Protein AF-A0A920P9Q7-F1 (afdb_monomer)

Mean predicted aligned error: 8.08 Å

Foldseek 3Di:
DDLCVLLQVVCVLQVSDDCVPPDQQAQDDDPDCGNVPPNVVVVVVLVVVSVVVVDGNSRSSVCVVDPQDCQDDFLVSNLVSVVCCCVVVVDPDDDDDAPDPPVSVVCCVVGNVVVCVVVVNDDPDQPDPDPCVSVVHDDDDDPPDDPDD

pLDDT: mean 89.52, std 8.41, range [49.84, 97.88]

Sequence (149 aa):
MDIEDAVNYLGRYFNDMDFSSYNLDEPFPELGDFARNGWESATDRLKKLAMEENLTLRELALKTTTPKPAF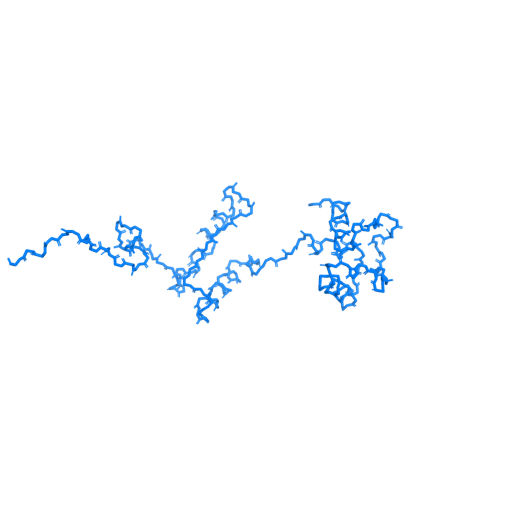FGTPTQVADTMQEWFQTGACDGYMLNAAVLPDGFNDFVNLVLPELKERGLFREAYQANTLRGNLGLPIPSNRYSKELE

Radius of gyration: 23.82 Å; Cα contacts (8 Å, |Δi|>4): 120; chains: 1; bounding box: 52×34×74 Å

Solvent-accessible surface area (backbone atoms only — not comparable to full-atom values): 9168 Å² total; per-residue (Å²): 133,57,69,68,59,23,41,53,56,49,12,54,47,46,71,63,40,82,59,84,88,52,65,46,87,37,65,51,77,90,62,80,78,66,36,61,82,88,29,43,76,59,41,53,51,50,53,49,52,29,62,77,68,66,26,25,40,49,54,47,16,48,48,70,70,55,68,80,57,93,77,63,74,54,46,66,56,35,40,49,52,54,46,49,38,41,76,72,65,74,40,96,74,84,87,88,79,58,95,45,82,68,57,46,53,51,49,40,59,72,51,28,46,57,54,30,38,77,71,67,74,41,80,94,67,86,88,45,99,41,74,45,52,64,68,77,41,80,82,80,76,62,94,80,64,73,80,83,126

Nearest PDB structures (foldseek):
  6ask-assembly1_A  TM=8.591E-01  e=6.620E-10  Bacillus subtilis subsp. subtilis str. 168
  3sdo-assembly1_A  TM=8.758E-01  e=1.147E-08  Burkholderia pseudomallei 1710b
  3sdo-assembly1_B  TM=7.908E-01  e=6.252E-04  Burkholderia pseudomallei 1710b
  3b9n-assembly2_B  TM=5.846E-01  e=1.157E-03  Geobacillus thermodenitrificans
  5w4z-assembly1_B  TM=5.204E-01  e=4.951E-03  Herbiconiux

Structure (mmCIF, N/CA/C/O backbone):
data_AF-A0A920P9Q7-F1
#
_entry.id   AF-A0A920P9Q7-F1
#
loop_
_atom_site.group_PDB
_atom_site.id
_atom_site.type_symbol
_atom_site.label_atom_id
_atom_site.label_alt_id
_atom_site.label_comp_id
_atom_site.label_asym_id
_atom_site.label_entity_id
_atom_site.label_seq_id
_atom_site.pdbx_PDB_ins_code
_atom_site.Cartn_x
_atom_site.Cartn_y
_atom_site.Cartn_z
_atom_site.occupancy
_atom_site.B_iso_or_equiv
_atom_site.auth_seq_id
_atom_site.auth_comp_id
_atom_site.auth_asym_id
_atom_site.auth_atom_id
_atom_site.pdbx_PDB_model_num
ATOM 1 N N . MET A 1 1 ? 0.499 7.910 -16.738 1.00 67.25 1 MET A N 1
ATOM 2 C CA . MET A 1 1 ? 1.509 8.982 -16.816 1.00 67.25 1 MET A CA 1
ATOM 3 C C . MET A 1 1 ? 2.163 8.862 -18.176 1.00 67.25 1 MET A C 1
ATOM 5 O O . MET A 1 1 ? 2.366 7.729 -18.601 1.00 67.25 1 MET A O 1
ATOM 9 N N . ASP A 1 2 ? 2.383 9.976 -18.868 1.00 88.25 2 ASP A N 1
ATOM 10 C CA . ASP A 1 2 ? 3.096 9.971 -20.148 1.00 88.25 2 ASP A CA 1
ATOM 11 C C . ASP A 1 2 ? 4.592 9.684 -19.930 1.00 88.25 2 ASP A C 1
ATOM 13 O O . ASP A 1 2 ? 5.111 9.863 -18.825 1.00 88.25 2 ASP A O 1
ATOM 17 N N . ILE A 1 3 ? 5.293 9.201 -20.956 1.00 89.44 3 ILE A N 1
ATOM 18 C CA . ILE A 1 3 ? 6.714 8.872 -20.844 1.00 89.44 3 ILE A CA 1
ATOM 19 C C . ILE A 1 3 ? 7.577 10.118 -20.639 1.00 89.44 3 ILE A C 1
ATOM 21 O O . ILE A 1 3 ? 8.521 10.067 -19.855 1.00 89.44 3 ILE A O 1
ATOM 25 N N . GLU A 1 4 ? 7.236 11.241 -21.272 1.00 88.69 4 GLU A N 1
ATOM 26 C CA . GLU A 1 4 ? 7.947 12.509 -21.073 1.00 88.69 4 GLU A CA 1
ATOM 27 C C . GLU A 1 4 ? 7.842 12.972 -19.614 1.00 88.69 4 GLU A C 1
ATOM 29 O O . GLU A 1 4 ? 8.852 13.297 -18.989 1.00 88.69 4 GLU A O 1
ATOM 34 N N . ASP A 1 5 ? 6.645 12.898 -19.025 1.00 88.25 5 ASP A N 1
ATOM 35 C CA . ASP A 1 5 ? 6.426 13.194 -17.605 1.00 88.25 5 ASP A CA 1
ATOM 36 C C . ASP A 1 5 ? 7.234 12.264 -16.694 1.00 88.25 5 ASP A C 1
ATOM 38 O O . ASP A 1 5 ? 7.816 12.710 -15.703 1.00 88.25 5 ASP A O 1
ATOM 42 N N . ALA A 1 6 ? 7.287 10.970 -17.025 1.00 89.19 6 ALA A N 1
ATOM 43 C CA . ALA A 1 6 ? 8.016 9.986 -16.236 1.00 89.19 6 ALA A CA 1
ATOM 44 C C . ALA A 1 6 ? 9.533 10.237 -16.260 1.00 89.19 6 ALA A C 1
ATOM 46 O O . ALA A 1 6 ? 10.201 10.142 -15.228 1.00 89.19 6 ALA A O 1
ATOM 47 N N . VAL A 1 7 ? 10.072 10.591 -17.427 1.00 90.69 7 VAL A N 1
ATOM 48 C CA . VAL A 1 7 ? 11.491 10.916 -17.622 1.00 90.69 7 VAL A CA 1
ATOM 49 C C . VAL A 1 7 ? 11.846 12.241 -16.940 1.00 90.69 7 VAL A C 1
ATOM 51 O O . VAL A 1 7 ? 12.849 12.316 -16.230 1.00 90.69 7 VAL A O 1
ATOM 54 N N . ASN A 1 8 ? 10.985 13.255 -17.044 1.00 89.75 8 ASN A N 1
ATOM 55 C CA . ASN A 1 8 ? 11.140 14.520 -16.321 1.00 89.75 8 ASN A CA 1
ATOM 56 C C . ASN A 1 8 ? 11.101 14.319 -14.799 1.00 89.75 8 ASN A C 1
ATOM 58 O O . ASN A 1 8 ? 11.880 14.921 -14.059 1.00 89.75 8 ASN A O 1
ATOM 62 N N . TYR A 1 9 ? 10.214 13.449 -14.307 1.00 88.81 9 TYR A N 1
ATOM 63 C CA . TYR A 1 9 ? 10.155 13.104 -12.889 1.00 88.81 9 TYR A CA 1
ATOM 64 C C . TYR A 1 9 ? 11.432 12.402 -12.421 1.00 88.81 9 TYR A C 1
ATOM 66 O O . TYR A 1 9 ? 11.943 12.727 -11.349 1.00 88.81 9 TYR A O 1
ATOM 74 N N . LEU A 1 10 ? 11.973 11.481 -13.227 1.00 89.19 10 LEU A N 1
ATOM 75 C CA . LEU A 1 10 ? 13.256 10.836 -12.953 1.00 89.19 10 LEU A CA 1
ATOM 76 C C . LEU A 1 10 ? 14.384 11.875 -12.845 1.00 89.19 10 LEU A C 1
ATOM 78 O O . LEU A 1 10 ? 15.174 11.810 -11.903 1.00 89.19 10 LEU A O 1
ATOM 82 N N . GLY A 1 11 ? 14.396 12.873 -13.737 1.00 88.94 11 GLY A N 1
ATOM 83 C CA . GLY A 1 11 ? 15.320 14.015 -13.734 1.00 88.94 11 GLY A CA 1
ATOM 84 C C . GLY A 1 11 ? 15.470 14.702 -12.377 1.00 88.94 11 GLY A C 1
ATOM 85 O O . GLY A 1 11 ? 16.587 15.042 -11.991 1.00 88.94 11 GLY A O 1
ATOM 86 N N . ARG A 1 12 ? 14.390 14.816 -11.591 1.00 87.19 12 ARG A N 1
ATOM 87 C CA . ARG A 1 12 ? 14.399 15.461 -10.260 1.00 87.19 12 ARG A CA 1
ATOM 88 C C . ARG A 1 12 ? 15.367 14.813 -9.277 1.00 87.19 12 ARG A C 1
ATOM 90 O O . ARG A 1 12 ? 16.001 15.509 -8.490 1.00 87.19 12 ARG A O 1
ATOM 97 N N . TYR A 1 13 ? 15.505 13.488 -9.330 1.00 86.44 13 TYR A N 1
ATOM 98 C CA . TYR A 1 13 ? 16.480 12.782 -8.499 1.00 86.44 13 TYR A CA 1
ATOM 99 C C . TYR A 1 13 ? 17.911 13.094 -8.938 1.00 86.44 13 TYR A C 1
ATOM 101 O O . TYR A 1 13 ? 18.819 13.094 -8.115 1.00 86.44 13 TYR A O 1
ATOM 109 N N . PHE A 1 14 ? 18.108 13.413 -10.217 1.00 88.06 14 PHE A N 1
ATOM 110 C CA . PHE A 1 14 ? 19.401 13.705 -10.820 1.00 88.06 14 PHE A CA 1
ATOM 111 C C . PHE A 1 14 ? 19.688 15.213 -10.943 1.00 88.06 14 PHE A C 1
ATOM 113 O O . PHE A 1 14 ? 20.300 15.637 -11.916 1.00 88.06 14 PHE A O 1
ATOM 120 N N . ASN A 1 15 ? 19.283 16.028 -9.958 1.00 86.19 15 ASN A N 1
ATOM 121 C CA . ASN A 1 15 ? 19.408 17.498 -9.986 1.00 86.19 15 ASN A CA 1
ATOM 122 C C . ASN A 1 15 ? 18.738 18.147 -11.211 1.00 86.19 15 ASN A C 1
ATOM 124 O O . ASN A 1 15 ? 19.340 18.984 -11.883 1.00 86.19 15 ASN A O 1
ATOM 128 N N . ASP A 1 16 ? 17.502 17.737 -11.499 1.00 86.94 16 ASP A N 1
ATOM 129 C CA . ASP A 1 16 ? 16.699 18.225 -12.628 1.00 86.94 16 ASP A CA 1
ATOM 130 C C . ASP A 1 16 ? 17.398 18.043 -13.991 1.00 86.94 16 ASP A C 1
ATOM 132 O O . ASP A 1 16 ? 17.270 18.866 -14.897 1.00 86.94 16 ASP A O 1
ATOM 136 N N . MET A 1 17 ? 18.156 16.949 -14.136 1.00 86.81 17 MET A N 1
ATOM 137 C CA . MET A 1 17 ? 18.822 16.594 -15.389 1.00 86.81 17 MET A CA 1
ATOM 138 C C . MET A 1 17 ? 17.807 16.347 -16.506 1.00 86.81 17 MET A C 1
ATOM 140 O O . MET A 1 17 ? 16.841 15.602 -16.335 1.00 86.81 17 MET A O 1
ATOM 144 N N . ASP A 1 18 ? 18.084 16.926 -17.673 1.00 88.56 18 ASP A N 1
ATOM 145 C CA . ASP A 1 18 ? 17.311 16.691 -18.884 1.00 88.56 18 ASP A CA 1
ATOM 146 C C . ASP A 1 18 ? 17.758 15.396 -19.576 1.00 88.56 18 ASP A C 1
ATOM 148 O O . ASP A 1 18 ? 18.832 15.304 -20.177 1.00 88.56 18 ASP A O 1
ATOM 152 N N . PHE A 1 19 ? 16.898 14.387 -19.488 1.00 88.56 19 PHE A N 1
ATOM 153 C CA . PHE A 1 19 ? 17.096 13.081 -20.102 1.00 88.56 19 PHE A CA 1
ATOM 154 C C . PHE A 1 19 ? 16.538 12.986 -21.533 1.00 88.56 19 PHE A C 1
ATOM 156 O O . PHE A 1 19 ? 16.696 11.945 -22.165 1.00 88.56 19 PHE A O 1
ATOM 163 N N . SER A 1 20 ? 15.925 14.045 -22.080 1.00 85.38 20 SER A N 1
ATOM 164 C CA . SER A 1 20 ? 15.319 14.031 -23.425 1.00 85.38 20 SER A CA 1
ATOM 165 C C . SER A 1 20 ? 16.323 13.772 -24.554 1.00 85.38 20 SER A C 1
ATOM 167 O O . SER A 1 20 ? 15.957 13.277 -25.618 1.00 85.38 20 SER A O 1
ATOM 169 N N . SER A 1 21 ? 17.600 14.081 -24.316 1.00 84.75 21 SER A N 1
ATOM 170 C CA . SER A 1 21 ? 18.700 13.846 -25.257 1.00 84.75 21 SER A CA 1
ATOM 171 C C . SER A 1 21 ? 19.177 12.389 -25.312 1.00 84.75 21 SER A C 1
ATOM 173 O O . SER A 1 21 ? 19.935 12.033 -26.216 1.00 84.75 21 SER A O 1
ATOM 175 N N . TYR A 1 22 ? 18.742 11.546 -24.372 1.00 88.44 22 TYR A N 1
ATOM 176 C CA . TYR A 1 22 ? 19.118 10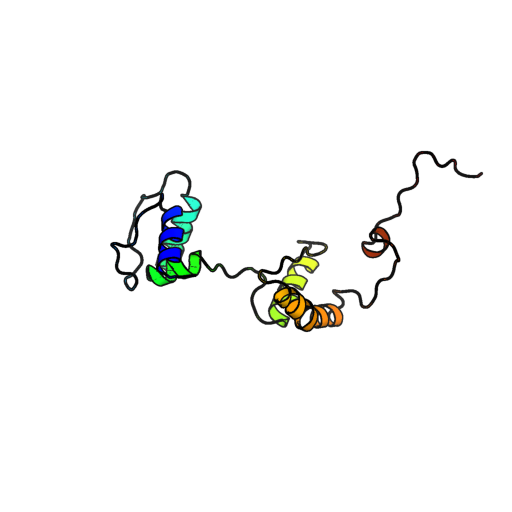.138 -24.295 1.00 88.44 22 TYR A CA 1
ATOM 177 C C . TYR A 1 22 ? 18.104 9.257 -25.019 1.00 88.44 22 TYR A C 1
ATOM 179 O O . TYR A 1 22 ? 16.901 9.521 -25.030 1.00 88.44 22 TYR A O 1
ATOM 187 N N . ASN A 1 23 ? 18.590 8.160 -25.596 1.00 91.44 23 ASN A N 1
ATOM 188 C CA . ASN A 1 23 ? 17.717 7.164 -26.191 1.00 91.44 23 ASN A CA 1
ATOM 189 C C . ASN A 1 23 ? 16.977 6.394 -25.085 1.00 91.44 23 ASN A C 1
ATOM 191 O O . ASN A 1 23 ? 17.593 5.797 -24.204 1.00 91.44 23 ASN A O 1
ATOM 195 N N . LEU A 1 24 ? 15.645 6.415 -25.133 1.00 91.75 24 LEU A N 1
ATOM 196 C CA . LEU A 1 24 ? 14.790 5.821 -24.105 1.00 91.75 24 LEU A CA 1
ATOM 197 C C . LEU A 1 24 ? 14.926 4.298 -24.021 1.00 91.75 24 LEU A C 1
ATOM 199 O O . LEU A 1 24 ? 14.739 3.738 -22.945 1.00 91.75 24 LEU A O 1
ATOM 203 N N . ASP A 1 25 ? 15.237 3.652 -25.144 1.00 93.69 25 ASP A N 1
ATOM 204 C CA . ASP A 1 25 ? 15.291 2.193 -25.273 1.00 93.69 25 ASP A CA 1
ATOM 205 C C . ASP A 1 25 ? 16.731 1.648 -25.186 1.00 93.69 25 ASP A C 1
ATOM 207 O O . ASP A 1 25 ? 16.981 0.472 -25.447 1.00 93.69 25 ASP A O 1
ATOM 211 N N . GLU A 1 26 ? 17.685 2.499 -24.798 1.00 91.81 26 GLU A N 1
ATOM 212 C CA . GLU A 1 26 ? 19.050 2.104 -24.448 1.00 91.81 26 GLU A CA 1
ATOM 213 C C . GLU A 1 26 ? 19.200 1.909 -22.930 1.00 91.81 26 GLU A C 1
ATOM 215 O O . GLU A 1 26 ? 18.414 2.473 -22.155 1.00 91.81 26 GLU A O 1
ATOM 220 N N . PRO A 1 27 ? 20.198 1.113 -22.487 1.00 91.56 27 PRO A N 1
ATOM 221 C CA . PRO A 1 27 ? 20.515 0.960 -21.071 1.00 91.56 27 PRO A CA 1
ATOM 222 C C . PRO A 1 27 ? 20.669 2.312 -20.377 1.00 91.56 27 PRO A C 1
ATOM 224 O O . PRO A 1 27 ? 21.190 3.264 -20.965 1.00 91.56 27 PRO A O 1
ATOM 227 N N . PHE A 1 28 ? 20.228 2.391 -19.120 1.00 90.56 28 PHE A N 1
ATOM 228 C CA . PHE A 1 28 ? 20.352 3.617 -18.339 1.00 90.56 28 PHE A CA 1
ATOM 229 C C . PHE A 1 28 ? 21.811 4.128 -18.341 1.00 90.56 28 PHE A C 1
ATOM 231 O O . PHE A 1 28 ? 22.726 3.340 -18.089 1.00 90.56 28 PHE A O 1
ATOM 238 N N . PRO A 1 29 ? 22.055 5.421 -18.638 1.00 84.62 29 PRO A N 1
ATOM 239 C CA . PRO A 1 29 ? 23.409 5.937 -18.798 1.00 84.62 29 PRO A CA 1
ATOM 240 C C . PRO A 1 29 ? 24.226 5.845 -17.504 1.00 84.62 29 PRO A C 1
ATOM 242 O O . PRO A 1 29 ? 23.731 6.089 -16.404 1.00 84.62 29 PRO A O 1
ATOM 245 N N . GLU A 1 30 ? 25.521 5.568 -17.644 1.00 82.56 30 GLU A N 1
ATOM 246 C CA . GLU A 1 30 ? 26.479 5.607 -16.538 1.00 82.56 30 GLU A CA 1
ATOM 247 C C . GLU A 1 30 ? 26.776 7.064 -16.150 1.00 82.56 30 GLU A C 1
ATOM 249 O O . GLU A 1 30 ? 27.570 7.756 -16.788 1.00 82.56 30 GLU A O 1
ATOM 254 N N . LEU A 1 31 ? 26.110 7.550 -15.099 1.00 80.81 31 LEU A N 1
ATOM 255 C CA . LEU A 1 31 ? 26.184 8.951 -14.656 1.00 80.81 31 LEU A CA 1
ATOM 256 C C . LEU A 1 31 ? 27.280 9.226 -13.604 1.00 80.81 31 LEU A C 1
ATOM 258 O O . LEU A 1 31 ? 27.418 10.359 -13.145 1.00 80.81 31 LEU A O 1
ATOM 262 N N . GLY A 1 32 ? 28.058 8.219 -13.191 1.00 76.44 32 GLY A N 1
ATOM 263 C CA . GLY A 1 32 ? 29.133 8.374 -12.199 1.00 76.44 32 GLY A CA 1
ATOM 264 C C . GLY A 1 32 ? 28.663 9.032 -10.892 1.00 76.44 32 GLY A C 1
ATOM 265 O O . GLY A 1 32 ? 27.601 8.697 -10.370 1.00 76.44 32 GLY A O 1
ATOM 266 N N . ASP A 1 33 ? 29.422 10.007 -10.384 1.00 69.69 33 ASP A N 1
ATOM 267 C CA . ASP A 1 33 ? 29.108 10.765 -9.157 1.00 69.69 33 ASP A CA 1
ATOM 268 C C . ASP A 1 33 ? 28.133 11.939 -9.381 1.00 69.69 33 ASP A C 1
ATOM 270 O O . ASP A 1 33 ? 27.911 12.768 -8.492 1.00 69.69 33 ASP A O 1
ATOM 274 N N . PHE A 1 34 ? 27.540 12.044 -10.573 1.00 68.31 34 PHE A N 1
ATOM 275 C CA . PHE A 1 34 ? 26.554 13.078 -10.852 1.00 68.31 34 PHE A CA 1
ATOM 276 C C . PHE A 1 34 ? 25.336 12.928 -9.924 1.00 68.31 34 PHE A C 1
ATOM 278 O O . PHE A 1 34 ? 24.930 11.811 -9.580 1.00 68.31 34 PHE A O 1
ATOM 285 N N . ALA A 1 35 ? 24.771 14.076 -9.532 1.00 62.12 35 ALA A N 1
ATOM 286 C CA . ALA A 1 35 ? 23.658 14.223 -8.591 1.00 62.12 35 ALA A CA 1
ATOM 287 C C . ALA A 1 35 ? 23.937 13.901 -7.108 1.00 62.12 35 ALA A C 1
ATOM 289 O O . ALA A 1 35 ? 23.011 13.641 -6.338 1.00 62.12 35 ALA A O 1
ATOM 290 N N . ARG A 1 36 ? 25.198 14.015 -6.664 1.00 65.44 36 ARG A N 1
ATOM 291 C CA . ARG A 1 36 ? 25.559 13.879 -5.242 1.00 65.44 36 ARG A CA 1
ATOM 292 C C . ARG A 1 36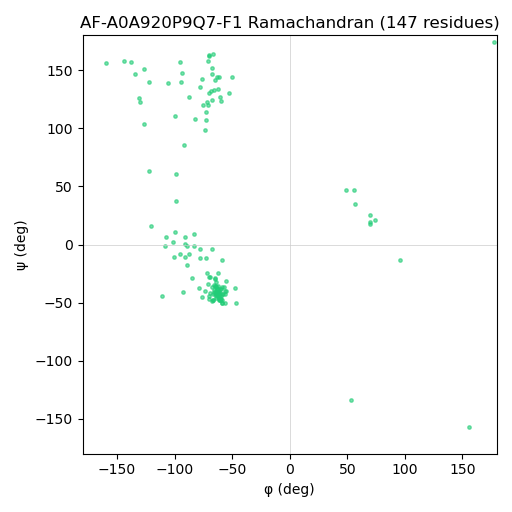 ? 25.058 14.991 -4.296 1.00 65.44 36 ARG A C 1
ATOM 294 O O . ARG A 1 36 ? 25.193 14.913 -3.083 1.00 65.44 36 ARG A O 1
ATOM 301 N N . ASN A 1 37 ? 24.411 16.036 -4.806 1.00 66.81 37 ASN A N 1
ATOM 302 C CA . ASN A 1 37 ? 23.966 17.153 -3.967 1.00 66.81 37 ASN A CA 1
ATOM 303 C C . ASN A 1 37 ? 22.527 16.947 -3.464 1.00 66.81 37 ASN A C 1
ATOM 305 O O . ASN A 1 37 ? 21.579 17.449 -4.055 1.00 66.81 37 ASN A O 1
ATOM 309 N N . GLY A 1 38 ? 22.368 16.224 -2.351 1.00 70.75 38 GLY A N 1
ATOM 310 C CA . GLY A 1 38 ? 21.113 16.163 -1.582 1.00 70.75 38 GLY A CA 1
ATOM 311 C C . GLY A 1 38 ? 20.180 14.981 -1.879 1.00 70.75 38 GLY A C 1
ATOM 312 O O . GLY A 1 38 ? 19.306 14.700 -1.061 1.00 70.75 38 GLY A O 1
ATOM 313 N N . TRP A 1 39 ? 20.399 14.243 -2.974 1.00 78.06 39 TRP A N 1
ATOM 314 C CA . TRP A 1 39 ? 19.603 13.063 -3.363 1.00 78.06 39 TRP A CA 1
ATOM 315 C C . TRP A 1 39 ? 20.417 11.761 -3.473 1.00 78.06 39 TRP A C 1
ATOM 317 O O . TRP A 1 39 ? 19.922 10.784 -4.027 1.00 78.06 39 TRP A O 1
ATOM 327 N N . GLU A 1 40 ? 21.630 11.715 -2.912 1.00 83.50 40 GLU A N 1
ATOM 328 C CA . GLU A 1 40 ? 22.591 10.595 -3.027 1.00 83.50 40 GLU A CA 1
ATOM 329 C C . GLU A 1 40 ? 21.972 9.218 -2.786 1.00 83.50 40 GLU A C 1
ATOM 331 O O . GLU A 1 40 ? 22.088 8.317 -3.609 1.00 83.50 40 GLU A O 1
ATOM 336 N N . SER A 1 41 ? 21.239 9.058 -1.682 1.00 84.12 41 SER A N 1
ATOM 337 C CA . SER A 1 41 ? 20.625 7.769 -1.354 1.00 84.12 41 SER A CA 1
ATOM 338 C C . SER A 1 41 ? 19.597 7.321 -2.401 1.00 84.12 41 SER A C 1
ATOM 340 O O . SER A 1 41 ? 19.485 6.126 -2.684 1.00 84.12 41 SER A O 1
ATOM 342 N N . ALA A 1 42 ? 18.851 8.262 -2.984 1.00 84.50 42 ALA A N 1
ATOM 343 C CA . ALA A 1 42 ? 17.865 7.960 -4.011 1.00 84.50 42 ALA A CA 1
ATOM 344 C C . ALA A 1 42 ? 18.538 7.673 -5.359 1.00 84.50 42 ALA A C 1
ATOM 346 O O . ALA A 1 42 ? 18.195 6.683 -6.004 1.00 84.50 42 ALA A O 1
ATOM 347 N N . THR A 1 43 ? 19.521 8.482 -5.764 1.00 87.38 43 THR A N 1
ATOM 348 C CA . THR A 1 43 ? 20.245 8.277 -7.023 1.00 87.38 43 THR A CA 1
ATOM 349 C C . THR A 1 43 ? 21.050 6.990 -7.024 1.00 87.38 43 THR A C 1
ATOM 351 O O . THR A 1 43 ? 20.973 6.247 -7.999 1.00 87.38 43 THR A O 1
ATOM 354 N N . ASP A 1 44 ? 21.737 6.657 -5.933 1.00 88.00 44 ASP A N 1
ATOM 355 C CA . ASP A 1 44 ? 22.484 5.403 -5.819 1.00 88.00 44 ASP A CA 1
ATOM 356 C C . ASP A 1 44 ? 21.553 4.189 -5.868 1.00 88.00 44 ASP A C 1
ATOM 358 O O . ASP A 1 44 ? 21.843 3.207 -6.554 1.00 88.00 44 ASP A O 1
ATOM 362 N N . ARG A 1 45 ? 20.385 4.265 -5.211 1.00 88.44 45 ARG A N 1
ATOM 363 C CA . ARG A 1 45 ? 19.369 3.205 -5.283 1.00 88.44 45 ARG A CA 1
ATOM 364 C C . ARG A 1 45 ? 18.849 3.015 -6.709 1.00 88.44 45 ARG A C 1
ATOM 366 O O . ARG A 1 45 ? 18.668 1.875 -7.128 1.00 88.44 45 ARG A O 1
ATOM 373 N N . LEU A 1 46 ? 18.605 4.102 -7.441 1.00 89.69 46 LEU A N 1
ATOM 374 C CA . LEU A 1 46 ? 18.110 4.052 -8.819 1.00 89.69 46 LEU A CA 1
ATOM 375 C C . LEU A 1 46 ? 19.172 3.534 -9.795 1.00 89.69 46 LEU A C 1
ATOM 377 O O . LEU A 1 46 ? 18.859 2.657 -10.595 1.00 89.69 46 LEU A O 1
ATOM 381 N N . LYS A 1 47 ? 20.425 3.999 -9.686 1.00 89.25 47 LYS A N 1
ATOM 382 C CA . LYS A 1 47 ? 21.563 3.486 -10.473 1.00 89.25 47 LYS A CA 1
ATOM 383 C C . LYS A 1 47 ? 21.757 1.989 -10.235 1.00 89.25 47 LYS A C 1
ATOM 385 O O . LYS A 1 47 ? 21.846 1.217 -11.184 1.00 89.25 47 LYS A O 1
ATOM 390 N N . LYS A 1 48 ? 21.747 1.569 -8.965 1.00 90.19 48 LYS A N 1
ATOM 391 C CA . LYS A 1 48 ? 21.864 0.159 -8.584 1.00 90.19 48 LYS A CA 1
ATOM 392 C C . LYS A 1 48 ? 20.731 -0.683 -9.171 1.00 90.19 48 LYS A C 1
ATOM 394 O O . LYS A 1 48 ? 21.002 -1.718 -9.764 1.00 90.19 48 LYS A O 1
ATOM 399 N N . LEU A 1 49 ? 19.485 -0.221 -9.053 1.00 90.38 49 LEU A N 1
ATOM 400 C CA . LEU A 1 49 ? 18.321 -0.906 -9.619 1.00 90.38 49 LEU A CA 1
ATOM 401 C C . LEU A 1 49 ? 18.425 -1.050 -11.143 1.00 90.38 49 LEU A C 1
ATOM 403 O O . LEU A 1 49 ? 18.140 -2.118 -11.677 1.00 90.38 49 LEU A O 1
ATOM 407 N N . ALA A 1 50 ? 18.836 0.017 -11.832 1.00 91.94 50 ALA A N 1
ATOM 408 C CA . ALA A 1 50 ? 19.012 0.008 -13.278 1.00 91.94 50 ALA A CA 1
ATOM 409 C C . ALA A 1 50 ? 20.089 -0.990 -13.718 1.00 91.94 50 ALA A C 1
ATOM 411 O O . ALA A 1 50 ? 19.883 -1.720 -14.682 1.00 91.94 50 ALA A O 1
ATOM 412 N N . MET A 1 51 ? 21.198 -1.064 -12.977 1.00 89.94 51 MET A N 1
ATOM 413 C CA . MET A 1 51 ? 22.297 -1.990 -13.247 1.00 89.94 51 MET A CA 1
ATOM 414 C C . MET A 1 51 ? 21.917 -3.450 -12.956 1.00 89.94 51 MET A C 1
ATOM 416 O O . MET A 1 51 ? 22.172 -4.323 -13.780 1.00 89.94 51 MET A O 1
ATOM 420 N N . GLU A 1 52 ? 21.304 -3.729 -11.800 1.00 92.75 52 GLU A N 1
ATOM 421 C CA . GLU A 1 52 ? 20.944 -5.092 -11.374 1.00 92.75 52 GLU A CA 1
ATOM 422 C C . GLU A 1 52 ? 19.898 -5.739 -12.290 1.00 92.75 52 GLU A C 1
ATOM 424 O O . GLU A 1 52 ? 19.957 -6.943 -12.536 1.00 92.75 52 GLU A O 1
ATOM 429 N N . GLU A 1 53 ? 18.958 -4.947 -12.810 1.00 92.69 53 GLU A N 1
ATOM 430 C CA . GLU A 1 53 ? 17.899 -5.426 -13.703 1.00 92.69 53 GLU A CA 1
ATOM 431 C C . GLU A 1 53 ? 18.157 -5.116 -15.189 1.00 92.69 53 GLU A C 1
ATOM 433 O O . GLU A 1 53 ? 17.328 -5.457 -16.030 1.00 92.69 53 GLU A O 1
ATOM 438 N N . ASN A 1 54 ? 19.302 -4.506 -15.525 1.00 92.19 54 ASN A N 1
ATOM 439 C CA . ASN A 1 54 ? 19.662 -4.068 -16.880 1.00 92.19 54 ASN A CA 1
ATOM 440 C C . ASN A 1 54 ? 18.543 -3.252 -17.564 1.00 92.19 54 ASN A C 1
ATOM 442 O O . ASN A 1 54 ? 18.161 -3.522 -18.704 1.00 92.19 54 ASN A O 1
ATOM 446 N N . LEU A 1 55 ? 17.992 -2.281 -16.832 1.00 94.06 55 LEU A N 1
ATOM 447 C CA . LEU A 1 55 ? 16.852 -1.479 -17.275 1.00 94.06 55 LEU A CA 1
ATOM 448 C C . LEU A 1 55 ? 17.274 -0.420 -18.294 1.00 94.06 55 LEU A C 1
ATOM 450 O O . LEU A 1 55 ? 18.301 0.251 -18.151 1.00 94.06 55 LEU A O 1
ATOM 454 N N . THR A 1 56 ? 16.409 -0.208 -19.277 1.00 95.38 56 THR A N 1
ATOM 455 C CA . THR A 1 56 ? 16.463 0.965 -20.150 1.00 95.38 56 THR A CA 1
ATOM 456 C C . THR A 1 56 ? 16.070 2.239 -19.399 1.00 95.38 56 THR A C 1
ATOM 458 O O . THR A 1 56 ? 15.429 2.196 -18.340 1.00 95.38 56 THR A O 1
ATOM 461 N N . LEU A 1 57 ? 16.403 3.405 -19.960 1.00 92.56 57 LEU A N 1
ATOM 462 C CA . LEU A 1 57 ? 15.957 4.692 -19.416 1.00 92.56 57 LEU A CA 1
ATOM 463 C C . LEU A 1 57 ? 14.421 4.765 -19.305 1.00 92.56 57 LEU A C 1
ATOM 465 O O . LEU A 1 57 ? 13.898 5.235 -18.291 1.00 92.56 57 LEU A O 1
ATOM 469 N N . ARG A 1 58 ? 13.695 4.237 -20.303 1.00 93.38 58 ARG A N 1
ATOM 470 C CA . ARG A 1 58 ? 12.228 4.143 -20.301 1.00 93.38 58 ARG A CA 1
ATOM 471 C C . ARG A 1 58 ? 11.713 3.336 -19.116 1.00 93.38 58 ARG A C 1
ATOM 473 O O . ARG A 1 58 ? 10.810 3.779 -18.406 1.00 93.38 58 ARG A O 1
ATOM 480 N N . GLU A 1 59 ? 12.264 2.146 -18.913 1.00 92.81 59 GLU A N 1
ATOM 481 C CA . GLU A 1 59 ? 11.813 1.230 -17.866 1.00 92.81 59 GLU A CA 1
ATOM 482 C C . GLU A 1 59 ? 12.102 1.788 -16.476 1.00 92.81 59 GLU A C 1
ATOM 484 O O . GLU A 1 59 ? 11.222 1.753 -15.612 1.00 92.81 59 GLU A O 1
ATOM 489 N N . LEU A 1 60 ? 13.290 2.363 -16.262 1.00 92.81 60 LEU A N 1
ATOM 490 C CA . LEU A 1 60 ? 13.634 2.982 -14.985 1.00 92.81 60 LEU A CA 1
ATOM 491 C C . LEU A 1 60 ? 12.718 4.175 -14.675 1.00 92.81 60 LEU A C 1
ATOM 493 O O . LEU A 1 60 ? 12.224 4.286 -13.549 1.00 92.81 60 LEU A O 1
ATOM 497 N N . ALA A 1 61 ? 12.446 5.037 -15.659 1.00 91.44 61 ALA A N 1
ATOM 498 C CA . ALA A 1 61 ? 11.547 6.180 -15.504 1.00 91.44 61 ALA A CA 1
ATOM 499 C C . ALA A 1 61 ? 10.121 5.737 -15.130 1.00 91.44 61 ALA A C 1
ATOM 501 O O . ALA A 1 61 ? 9.542 6.223 -14.152 1.00 91.44 61 ALA A O 1
ATOM 502 N N . LEU A 1 62 ? 9.566 4.751 -15.842 1.00 90.25 62 LEU A N 1
ATOM 503 C CA . LEU A 1 62 ? 8.234 4.215 -15.547 1.00 90.25 62 LEU A CA 1
ATOM 504 C C . LEU A 1 62 ? 8.184 3.553 -14.166 1.00 90.25 62 LEU A C 1
ATOM 506 O O . LEU A 1 62 ? 7.274 3.814 -13.381 1.00 90.25 62 LEU A O 1
ATOM 510 N N . LYS A 1 63 ? 9.189 2.748 -13.820 1.00 88.19 63 LYS A N 1
ATOM 511 C CA . LYS A 1 63 ? 9.248 2.045 -12.532 1.00 88.19 63 LYS A CA 1
ATOM 512 C C . LYS A 1 63 ? 9.383 3.000 -11.344 1.00 88.19 63 LYS A C 1
ATOM 514 O O . LYS A 1 63 ? 8.798 2.753 -10.292 1.00 88.19 63 LYS A O 1
ATOM 519 N N . THR A 1 64 ? 10.105 4.105 -11.520 1.00 85.94 64 THR A N 1
ATOM 520 C CA . THR A 1 64 ? 10.278 5.145 -10.491 1.00 85.94 64 THR A CA 1
ATOM 521 C C . THR A 1 64 ? 8.996 5.946 -10.265 1.00 85.94 64 THR A C 1
ATOM 523 O O . THR A 1 64 ? 8.700 6.344 -9.141 1.00 85.94 64 THR A O 1
ATOM 526 N N . THR A 1 65 ? 8.211 6.159 -11.321 1.00 82.38 65 THR A N 1
ATOM 527 C CA . THR A 1 65 ? 6.969 6.950 -11.284 1.00 82.38 65 THR A CA 1
ATOM 528 C C . THR A 1 65 ? 5.725 6.136 -10.944 1.00 82.38 65 THR A C 1
ATOM 530 O O . THR A 1 65 ? 4.715 6.700 -10.525 1.00 82.38 65 THR A O 1
ATOM 533 N N . THR A 1 66 ? 5.797 4.809 -11.066 1.00 75.50 66 THR A N 1
ATOM 534 C CA . THR A 1 66 ? 4.742 3.872 -10.653 1.00 75.50 66 THR A CA 1
ATOM 535 C C . THR A 1 66 ? 5.258 2.851 -9.635 1.00 75.50 66 THR A C 1
ATOM 537 O O . THR A 1 66 ? 5.267 1.645 -9.903 1.00 75.50 66 THR A O 1
ATOM 540 N N . PRO A 1 67 ? 5.691 3.299 -8.438 1.00 70.75 67 PRO A N 1
ATOM 541 C CA . PRO A 1 67 ? 6.093 2.371 -7.395 1.00 70.75 67 PRO A CA 1
ATOM 542 C C . PRO A 1 67 ? 4.900 1.490 -7.021 1.00 70.75 67 PRO A C 1
ATOM 544 O O . PRO A 1 67 ? 3.820 1.989 -6.701 1.00 70.75 67 PRO A O 1
ATOM 547 N N . LYS A 1 68 ? 5.092 0.170 -7.050 1.00 73.00 68 LYS A N 1
ATOM 548 C CA . LYS A 1 68 ? 4.083 -0.772 -6.558 1.00 73.00 68 LYS A CA 1
ATOM 549 C C . LYS A 1 68 ? 4.075 -0.690 -5.028 1.00 73.00 68 LYS A C 1
ATOM 551 O O . LYS A 1 68 ? 5.099 -1.015 -4.421 1.00 73.00 68 LYS A O 1
ATOM 556 N N . PRO A 1 69 ? 2.987 -0.219 -4.392 1.00 78.88 69 PRO A N 1
ATOM 557 C CA . PRO A 1 69 ? 2.916 -0.176 -2.938 1.00 78.88 69 PRO A CA 1
ATOM 558 C C . PRO A 1 69 ? 2.895 -1.599 -2.368 1.00 78.88 69 PRO A C 1
ATOM 560 O O . PRO A 1 69 ? 2.595 -2.554 -3.082 1.00 78.88 69 PRO A O 1
ATOM 563 N N . ALA A 1 70 ? 3.163 -1.735 -1.066 1.00 81.44 70 ALA A N 1
ATOM 564 C CA . ALA A 1 70 ? 3.109 -3.028 -0.375 1.00 81.44 70 ALA A CA 1
ATOM 565 C C . ALA A 1 70 ? 1.748 -3.735 -0.543 1.00 81.44 70 ALA A C 1
ATOM 567 O O . ALA A 1 70 ? 1.687 -4.954 -0.623 1.00 81.44 70 ALA A O 1
ATOM 568 N N . PHE A 1 71 ? 0.668 -2.960 -0.663 1.00 89.44 71 PHE A N 1
ATOM 569 C CA . PHE A 1 71 ? -0.699 -3.449 -0.845 1.00 89.44 71 PHE A CA 1
ATOM 570 C C . PHE A 1 71 ? -1.123 -3.397 -2.321 1.00 89.44 71 PHE A C 1
ATOM 572 O O . PHE A 1 71 ? -2.061 -2.692 -2.685 1.00 89.44 71 PHE A O 1
ATOM 579 N N . PHE A 1 72 ? -0.403 -4.114 -3.185 1.00 89.38 72 PHE A N 1
ATOM 580 C CA . PHE A 1 72 ? -0.724 -4.246 -4.608 1.00 89.38 72 PHE A CA 1
ATOM 581 C C . PHE A 1 72 ? -0.713 -5.719 -5.020 1.00 89.38 72 PHE A C 1
ATOM 583 O O . PHE A 1 72 ? 0.309 -6.389 -4.886 1.00 89.38 72 PHE A O 1
ATOM 590 N N . GLY A 1 73 ? -1.827 -6.218 -5.560 1.00 92.19 73 GLY A N 1
ATOM 591 C CA . GLY A 1 73 ? -1.945 -7.615 -5.973 1.00 92.19 73 GLY A CA 1
ATOM 592 C C . GLY A 1 73 ? -3.386 -8.112 -5.989 1.00 92.19 73 GLY A C 1
ATOM 593 O O . GLY A 1 73 ? -4.327 -7.327 -6.108 1.00 92.19 73 GLY A O 1
ATOM 594 N N . THR A 1 74 ? -3.552 -9.428 -5.875 1.00 96.31 74 THR A N 1
ATOM 595 C CA . THR A 1 74 ? -4.865 -10.062 -5.703 1.00 96.31 74 THR A CA 1
ATOM 596 C C . THR A 1 74 ? -5.452 -9.759 -4.316 1.00 96.31 74 THR A C 1
ATOM 598 O O . THR A 1 74 ? -4.704 -9.405 -3.400 1.00 96.31 74 THR A O 1
ATOM 601 N N . PRO A 1 75 ? -6.770 -9.944 -4.109 1.0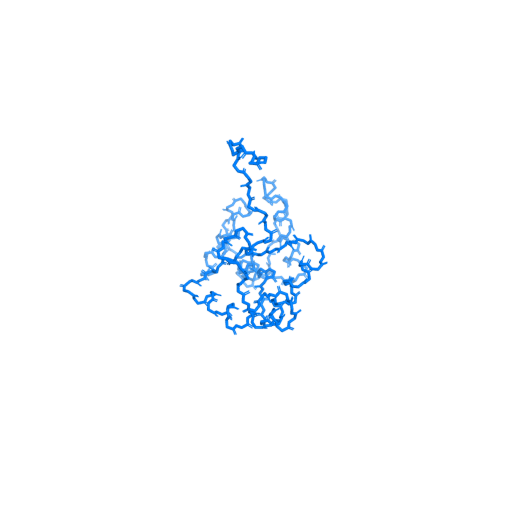0 96.81 75 PRO A N 1
ATOM 602 C CA . PRO A 1 75 ? -7.385 -9.738 -2.796 1.00 96.81 75 PRO A CA 1
ATOM 603 C C . PRO A 1 75 ? -6.722 -10.569 -1.691 1.00 96.81 75 PRO A C 1
ATOM 605 O O . PRO A 1 75 ? -6.444 -10.050 -0.613 1.00 96.81 75 PRO A O 1
ATOM 608 N N . THR A 1 76 ? -6.373 -11.822 -2.000 1.00 97.56 76 THR A N 1
ATOM 609 C CA . THR A 1 76 ? -5.638 -12.720 -1.102 1.00 97.56 76 THR A CA 1
ATOM 610 C C . THR A 1 76 ? -4.260 -12.167 -0.749 1.00 97.56 76 THR A C 1
ATOM 612 O O . THR A 1 76 ? -3.932 -12.106 0.427 1.00 97.56 76 THR A O 1
ATOM 615 N N . GLN A 1 77 ? -3.479 -11.695 -1.731 1.00 97.06 77 GLN A N 1
ATOM 616 C CA . GLN A 1 77 ? -2.150 -11.122 -1.476 1.00 97.06 77 GLN A CA 1
ATOM 617 C C . GLN A 1 77 ? -2.229 -9.889 -0.571 1.00 97.06 77 GLN A C 1
ATOM 619 O O . GLN A 1 77 ? -1.438 -9.749 0.358 1.00 97.06 77 GLN A O 1
ATOM 624 N N . VAL A 1 78 ? -3.210 -9.014 -0.807 1.00 96.44 78 VAL A N 1
ATOM 625 C CA . VAL A 1 78 ? -3.435 -7.838 0.043 1.00 96.44 78 VAL A CA 1
ATOM 626 C C . VAL A 1 78 ? -3.818 -8.265 1.464 1.00 96.44 78 VAL A C 1
ATOM 628 O O . VAL A 1 78 ? -3.248 -7.744 2.424 1.00 96.44 78 VAL A O 1
ATOM 631 N N . ALA A 1 79 ? -4.733 -9.228 1.616 1.00 97.38 79 ALA A N 1
ATOM 632 C CA . ALA A 1 79 ? -5.130 -9.757 2.920 1.00 97.38 79 ALA A CA 1
ATOM 633 C C . ALA A 1 79 ? -3.964 -10.441 3.659 1.00 97.38 79 ALA A C 1
ATOM 635 O O . ALA A 1 79 ? -3.828 -10.252 4.866 1.00 97.38 79 ALA A O 1
ATOM 636 N N . ASP A 1 80 ? -3.095 -11.166 2.948 1.00 97.56 80 ASP A N 1
ATOM 637 C CA . ASP A 1 80 ? -1.889 -11.795 3.501 1.00 97.56 80 ASP A CA 1
ATOM 638 C C . ASP A 1 80 ? -0.930 -10.743 4.070 1.00 97.56 80 ASP A C 1
ATOM 640 O O . ASP A 1 80 ? -0.506 -10.855 5.219 1.00 97.56 80 ASP A O 1
ATOM 644 N N . THR A 1 81 ? -0.646 -9.675 3.315 1.00 96.81 81 THR A N 1
ATOM 645 C CA . THR A 1 81 ? 0.208 -8.576 3.795 1.00 96.81 81 THR A CA 1
ATOM 646 C C . THR A 1 81 ? -0.412 -7.866 5.001 1.00 96.81 81 THR A C 1
ATOM 648 O O . THR A 1 81 ? 0.282 -7.581 5.977 1.00 96.81 81 THR A O 1
ATOM 651 N N . MET A 1 82 ? -1.726 -7.609 4.979 1.00 97.31 82 MET A N 1
ATOM 652 C CA . MET A 1 82 ? -2.422 -6.999 6.119 1.00 97.31 82 MET A CA 1
ATOM 653 C C . MET A 1 82 ? -2.403 -7.900 7.362 1.00 97.31 82 MET A C 1
ATOM 655 O O . MET A 1 82 ? -2.293 -7.419 8.493 1.00 97.31 82 MET A O 1
ATOM 659 N N . GLN A 1 83 ? -2.513 -9.212 7.173 1.00 97.25 83 GLN A N 1
ATOM 660 C CA . GLN A 1 83 ? -2.413 -10.180 8.255 1.00 97.25 83 GLN A CA 1
ATOM 661 C C . GLN A 1 83 ? -1.003 -10.209 8.845 1.00 97.25 83 GLN A C 1
ATOM 663 O O . GLN A 1 83 ? -0.862 -10.159 10.065 1.00 97.25 83 GLN A O 1
ATOM 668 N N . GLU A 1 84 ? 0.026 -10.271 8.000 1.00 97.31 84 GLU A N 1
ATOM 669 C CA . GLU A 1 84 ? 1.426 -10.292 8.425 1.00 97.31 84 GLU A CA 1
ATOM 670 C C . GLU A 1 84 ? 1.748 -9.074 9.295 1.00 97.31 84 GLU A C 1
ATOM 672 O O . GLU A 1 84 ? 2.254 -9.218 10.407 1.00 97.31 84 GLU A O 1
ATOM 677 N N . TRP A 1 85 ? 1.396 -7.874 8.837 1.00 97.25 85 TRP A N 1
ATOM 678 C CA . TRP A 1 85 ? 1.652 -6.632 9.570 1.00 97.25 85 TRP A CA 1
ATOM 679 C C . TRP A 1 85 ? 0.916 -6.584 10.915 1.00 97.25 85 TRP A C 1
ATOM 681 O O . TRP A 1 85 ? 1.483 -6.145 11.915 1.00 97.25 85 TRP A O 1
ATOM 691 N N . PHE A 1 86 ? -0.318 -7.085 10.976 1.00 96.88 86 PHE A N 1
ATOM 692 C CA . PHE A 1 86 ? -1.059 -7.173 12.234 1.00 96.88 86 PHE A CA 1
ATOM 693 C C . PHE A 1 86 ? -0.433 -8.195 13.200 1.00 96.88 86 PHE A C 1
ATOM 695 O O . PHE A 1 86 ? -0.164 -7.884 14.357 1.00 96.88 86 PHE A O 1
ATOM 702 N N . GLN A 1 87 ? -0.137 -9.408 12.725 1.00 96.75 87 GLN A N 1
ATOM 703 C CA . GLN A 1 87 ? 0.382 -10.503 13.554 1.00 96.75 87 GLN A CA 1
ATOM 704 C C . GLN A 1 87 ? 1.821 -10.273 14.031 1.00 96.75 87 GLN A C 1
ATOM 706 O O . GLN A 1 87 ? 2.199 -10.752 15.098 1.00 96.75 87 GLN A O 1
ATOM 711 N N . THR A 1 88 ? 2.617 -9.526 13.267 1.00 97.69 88 THR A N 1
ATOM 712 C CA . THR A 1 88 ? 3.982 -9.130 13.648 1.00 97.69 88 THR A CA 1
ATOM 713 C C . THR A 1 88 ? 4.019 -7.900 14.559 1.00 97.69 88 THR A C 1
ATOM 715 O O . THR A 1 88 ? 5.097 -7.496 14.991 1.00 97.69 88 THR A O 1
ATOM 718 N N . GLY A 1 89 ? 2.861 -7.310 14.883 1.00 95.69 89 GLY A N 1
ATOM 719 C CA . GLY A 1 89 ? 2.766 -6.134 15.747 1.00 95.69 89 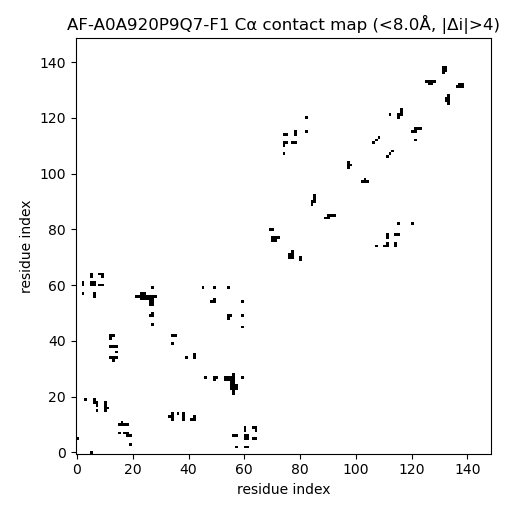GLY A CA 1
ATOM 720 C C . GLY A 1 89 ? 3.218 -4.833 15.079 1.00 95.69 89 GLY A C 1
ATOM 721 O O . GLY A 1 89 ? 3.553 -3.877 15.774 1.00 95.69 89 GLY A O 1
ATOM 722 N N . ALA A 1 90 ? 3.237 -4.775 13.743 1.00 96.88 90 ALA A N 1
ATOM 723 C CA . ALA A 1 90 ? 3.539 -3.548 13.008 1.00 96.88 90 ALA A CA 1
ATOM 724 C C . ALA A 1 90 ? 2.394 -2.520 13.096 1.00 96.88 90 ALA A C 1
ATOM 726 O O . ALA A 1 90 ? 2.633 -1.319 12.951 1.00 96.88 90 ALA A O 1
ATOM 727 N N . CYS A 1 91 ? 1.156 -2.971 13.334 1.00 95.81 91 CYS A N 1
ATOM 728 C CA . CYS A 1 91 ? -0.011 -2.106 13.508 1.00 95.81 91 CYS A CA 1
ATOM 729 C C . CYS A 1 91 ? -1.179 -2.798 14.235 1.00 95.81 91 CYS A C 1
ATOM 731 O O . CYS A 1 91 ? -1.356 -4.007 14.114 1.00 95.81 91 CYS A O 1
ATOM 733 N N . ASP A 1 92 ? -2.051 -2.000 14.861 1.00 94.12 92 ASP A N 1
ATOM 734 C CA . ASP A 1 92 ? -3.342 -2.446 15.424 1.00 94.12 92 ASP A CA 1
ATOM 735 C C . ASP A 1 92 ? -4.529 -2.240 14.461 1.00 94.12 92 ASP A C 1
ATOM 737 O O . ASP A 1 92 ? -5.656 -2.661 14.722 1.00 94.12 92 ASP A O 1
ATOM 741 N N . GLY A 1 93 ? -4.300 -1.545 13.346 1.00 94.25 93 GLY A N 1
ATOM 742 C CA . GLY A 1 93 ? -5.319 -1.213 12.360 1.00 94.25 93 GLY A CA 1
ATOM 743 C C . GLY A 1 93 ? -4.770 -0.358 11.222 1.00 94.25 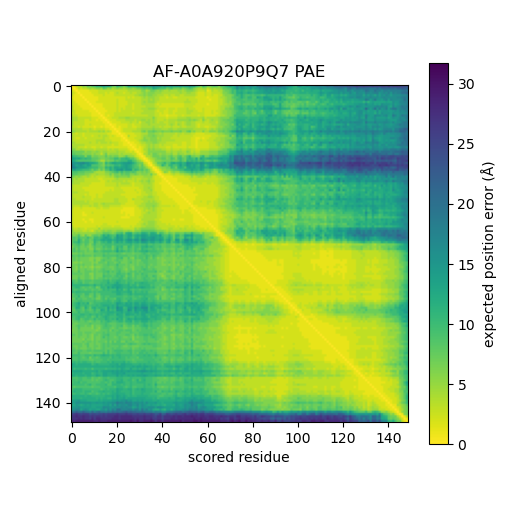93 GLY A C 1
ATOM 744 O O . GLY A 1 93 ? -3.623 0.085 11.250 1.00 94.25 93 GLY A O 1
ATOM 745 N N . TYR A 1 94 ? -5.617 -0.113 10.223 1.00 95.00 94 TYR A N 1
ATOM 746 C CA . TYR A 1 94 ? -5.230 0.542 8.975 1.00 95.00 94 TYR A CA 1
ATOM 747 C C . TYR A 1 94 ? -6.043 1.806 8.725 1.00 95.00 94 TYR A C 1
ATOM 749 O O . TYR A 1 94 ? -7.260 1.833 8.913 1.00 95.00 94 TYR A O 1
ATOM 757 N N . MET A 1 95 ? -5.366 2.838 8.227 1.00 94.12 95 MET A N 1
ATOM 758 C CA . MET A 1 95 ? -6.004 3.998 7.617 1.00 94.12 95 MET A CA 1
ATOM 759 C C . MET A 1 95 ? -5.959 3.829 6.099 1.00 94.12 95 MET A C 1
ATOM 761 O O . MET A 1 95 ? -4.891 3.878 5.495 1.00 94.12 95 MET A O 1
ATOM 765 N N . LEU A 1 96 ? -7.118 3.597 5.488 1.00 91.31 96 LEU A N 1
ATOM 766 C CA . LEU A 1 96 ? -7.222 3.344 4.054 1.00 91.31 96 LEU A CA 1
ATOM 767 C C . LEU A 1 96 ? -7.353 4.660 3.285 1.00 91.31 96 LEU A C 1
ATOM 769 O O . LEU A 1 96 ? -8.249 5.457 3.561 1.00 91.31 96 LEU A O 1
ATOM 773 N N . ASN A 1 97 ? -6.482 4.856 2.297 1.00 88.94 97 ASN A N 1
ATOM 774 C CA . ASN A 1 97 ? -6.558 5.962 1.351 1.00 88.94 97 ASN A CA 1
ATOM 775 C C . ASN A 1 97 ? -6.536 5.400 -0.074 1.00 88.94 97 ASN A C 1
ATOM 777 O O . ASN A 1 97 ? -5.496 4.943 -0.551 1.00 88.94 97 ASN A O 1
ATOM 781 N N . ALA A 1 98 ? -7.697 5.377 -0.726 1.00 86.69 98 ALA A N 1
ATOM 782 C CA . ALA A 1 98 ? -7.822 4.859 -2.079 1.00 86.69 98 ALA A CA 1
ATOM 783 C C . ALA A 1 98 ? -7.319 5.885 -3.104 1.00 86.69 98 ALA A C 1
ATOM 785 O O . ALA A 1 98 ? -7.668 7.062 -3.039 1.00 86.69 98 ALA A O 1
ATOM 786 N N . ALA A 1 99 ? -6.540 5.422 -4.085 1.00 84.62 99 ALA A N 1
ATOM 787 C CA . ALA A 1 99 ? -6.010 6.276 -5.150 1.00 84.62 99 ALA A CA 1
ATOM 788 C C . ALA A 1 99 ? -7.115 6.872 -6.041 1.00 84.62 99 ALA A C 1
ATOM 790 O O . ALA A 1 99 ? -6.976 7.987 -6.537 1.00 84.62 99 ALA A O 1
ATOM 791 N N . VAL A 1 100 ? -8.21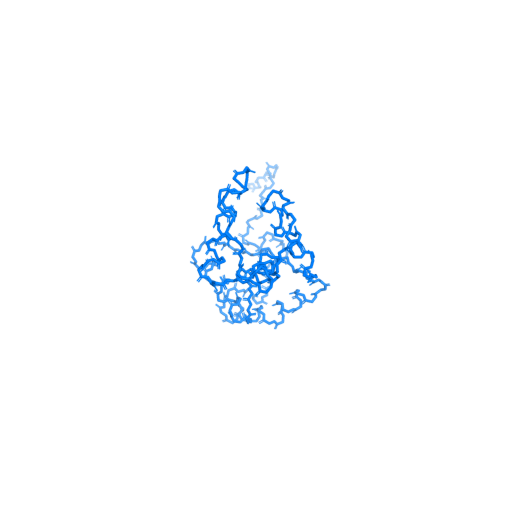2 6.131 -6.230 1.00 87.81 100 VAL A N 1
ATOM 792 C CA . VAL A 1 100 ? -9.387 6.565 -6.990 1.00 87.81 100 VAL A CA 1
ATOM 793 C C . VAL A 1 100 ? -10.631 6.297 -6.157 1.00 87.81 100 VAL A C 1
ATOM 795 O O . VAL A 1 100 ? -10.857 5.179 -5.693 1.00 87.81 100 VAL A O 1
ATOM 798 N N . LEU A 1 101 ? -11.432 7.340 -5.962 1.00 90.00 101 LEU A N 1
ATOM 799 C CA . LEU A 1 101 ? -12.688 7.280 -5.226 1.00 90.00 101 LEU A CA 1
ATOM 800 C C . LEU A 1 101 ? -13.865 7.342 -6.205 1.00 90.00 101 LEU A C 1
ATOM 802 O O . LEU A 1 101 ? -13.822 8.160 -7.124 1.00 90.00 101 LEU A O 1
ATOM 806 N N . PRO A 1 102 ? -14.930 6.546 -5.995 1.00 93.94 102 PRO A N 1
ATOM 807 C CA . PRO A 1 102 ? -15.143 5.606 -4.885 1.00 93.94 102 PRO A CA 1
ATOM 808 C C . PRO A 1 102 ? -14.564 4.200 -5.125 1.00 93.94 102 PRO A C 1
ATOM 810 O O . PRO A 1 102 ? -14.561 3.383 -4.206 1.00 93.94 102 PRO A O 1
ATOM 813 N N . ASP A 1 103 ? -14.089 3.917 -6.337 1.00 93.69 103 ASP A N 1
ATOM 814 C CA . ASP A 1 103 ? -13.833 2.554 -6.814 1.00 93.69 103 ASP A CA 1
ATOM 815 C C . ASP A 1 103 ? -12.841 1.777 -5.946 1.00 93.69 103 ASP A C 1
ATOM 817 O O . ASP A 1 103 ? -13.129 0.648 -5.563 1.00 93.69 103 ASP A O 1
ATOM 821 N N . GLY A 1 104 ? -11.743 2.398 -5.506 1.00 91.50 104 GLY A N 1
ATOM 822 C CA . GLY A 1 104 ? -10.769 1.707 -4.658 1.00 91.50 104 GLY A CA 1
ATOM 823 C C . GLY A 1 104 ? -11.324 1.299 -3.286 1.00 91.50 104 GLY A C 1
ATOM 824 O O . GLY A 1 104 ? -10.905 0.282 -2.734 1.00 91.50 104 GLY A O 1
ATOM 825 N N . PHE A 1 105 ? -12.300 2.036 -2.737 1.00 94.19 105 PHE A N 1
ATOM 826 C CA . PHE A 1 105 ? -13.004 1.586 -1.531 1.00 94.19 105 PHE A CA 1
ATOM 827 C C . PHE A 1 105 ? -13.975 0.452 -1.835 1.00 94.19 105 PHE A C 1
ATOM 829 O O . PHE A 1 105 ? -14.063 -0.485 -1.044 1.00 94.19 105 PHE A O 1
ATOM 836 N N . ASN A 1 106 ? -14.687 0.521 -2.962 1.00 96.00 106 ASN A N 1
ATOM 837 C CA . ASN A 1 106 ? -15.599 -0.542 -3.372 1.00 96.00 106 ASN A CA 1
ATOM 838 C C . ASN A 1 106 ? -14.843 -1.858 -3.579 1.00 96.00 106 ASN A C 1
ATOM 840 O O . ASN A 1 106 ? -15.272 -2.885 -3.061 1.00 96.00 106 ASN A O 1
ATOM 844 N N . ASP A 1 107 ? -13.693 -1.823 -4.250 1.00 95.12 107 ASP A N 1
ATOM 845 C CA . ASP A 1 107 ? -12.841 -2.995 -4.449 1.00 95.12 107 ASP A CA 1
ATOM 846 C C . ASP A 1 107 ? -12.371 -3.573 -3.112 1.00 95.12 107 ASP A C 1
ATOM 848 O O . ASP A 1 107 ? -12.504 -4.772 -2.872 1.00 95.12 107 ASP A O 1
ATOM 852 N N . PHE A 1 108 ? -11.897 -2.732 -2.188 1.00 95.69 108 PHE A N 1
ATOM 853 C CA . PHE A 1 108 ? -11.480 -3.200 -0.866 1.00 95.69 108 PHE A CA 1
ATOM 854 C C . PHE A 1 108 ? -12.634 -3.855 -0.093 1.00 95.69 108 PHE A C 1
ATOM 856 O O . PHE A 1 108 ? -12.479 -4.951 0.446 1.00 95.69 108 PHE A O 1
ATOM 863 N N . VAL A 1 109 ? -13.801 -3.205 -0.048 1.00 95.94 109 VAL A N 1
ATOM 864 C CA . VAL A 1 109 ? -14.980 -3.696 0.682 1.00 95.94 109 VAL A CA 1
ATOM 865 C C . VAL A 1 109 ? -15.528 -4.985 0.071 1.00 95.94 109 VAL A C 1
ATOM 867 O O . VAL A 1 109 ? -15.930 -5.877 0.813 1.00 95.94 109 VAL A O 1
ATOM 870 N N . ASN A 1 110 ? -15.542 -5.097 -1.256 1.00 97.38 110 ASN A N 1
ATOM 871 C CA . ASN A 1 110 ? -16.136 -6.240 -1.946 1.00 97.38 110 ASN A CA 1
ATOM 872 C C . ASN A 1 110 ? -15.178 -7.427 -2.076 1.00 97.38 110 ASN A C 1
ATOM 874 O O . ASN A 1 110 ? -15.645 -8.561 -2.135 1.00 97.38 110 ASN A O 1
ATOM 878 N N . LEU A 1 111 ? -13.866 -7.183 -2.142 1.00 97.50 111 LEU A N 1
ATOM 879 C CA . LEU A 1 111 ? -12.880 -8.218 -2.456 1.00 97.50 111 LEU A C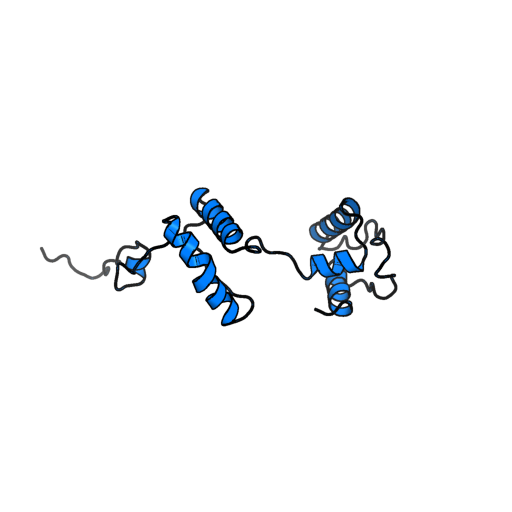A 1
ATOM 880 C C . LEU A 1 111 ? -11.984 -8.576 -1.265 1.00 97.50 111 LEU A C 1
ATOM 882 O O . LEU A 1 111 ? -11.756 -9.753 -1.017 1.00 97.50 111 LEU A O 1
ATOM 886 N N . VAL A 1 112 ? -11.479 -7.590 -0.517 1.00 97.38 112 VAL A N 1
ATOM 887 C CA . VAL A 1 112 ? -10.488 -7.820 0.557 1.00 97.38 112 VAL A CA 1
ATOM 888 C C . VAL A 1 112 ? -11.157 -8.002 1.916 1.00 97.38 112 VAL A C 1
ATOM 890 O O . VAL A 1 112 ? -10.765 -8.854 2.709 1.00 97.38 112 VAL A O 1
ATOM 893 N N . LEU A 1 113 ? -12.189 -7.214 2.211 1.00 96.56 113 LEU A N 1
ATOM 894 C CA . LEU A 1 113 ? -12.872 -7.276 3.500 1.00 96.56 113 LEU A CA 1
ATOM 895 C C . LEU A 1 113 ? -13.482 -8.659 3.816 1.00 96.56 113 LEU A C 1
ATOM 897 O O . LEU A 1 113 ? -13.390 -9.064 4.977 1.00 96.56 113 LEU A O 1
ATOM 901 N N . PRO A 1 114 ? -14.066 -9.408 2.852 1.00 97.56 114 PRO A N 1
ATOM 902 C CA . PRO A 1 114 ? -14.553 -10.766 3.102 1.00 97.56 114 PRO A CA 1
ATOM 903 C C . PRO A 1 114 ? -13.440 -11.737 3.514 1.00 97.56 114 PRO A C 1
ATOM 905 O O . PRO A 1 114 ? -13.624 -12.496 4.460 1.00 97.56 114 PRO A O 1
ATOM 908 N N . GLU A 1 115 ? -12.267 -11.653 2.882 1.00 97.88 115 GLU A N 1
ATOM 909 C CA . GLU A 1 115 ? -11.087 -12.462 3.229 1.00 97.88 115 GLU A CA 1
ATOM 910 C C . GLU A 1 115 ? -10.635 -12.189 4.670 1.00 97.88 115 GLU A C 1
ATOM 912 O O . GLU A 1 115 ? -10.392 -13.108 5.451 1.00 97.88 115 GLU A O 1
ATOM 917 N N . LEU A 1 116 ? -10.565 -10.912 5.065 1.00 97.62 116 LEU A N 1
ATOM 918 C CA . LEU A 1 116 ? -10.187 -10.531 6.431 1.00 97.62 116 LEU A CA 1
ATOM 919 C C . LEU A 1 116 ? -11.197 -11.030 7.473 1.00 97.62 116 LEU A C 1
ATOM 921 O O . LEU A 1 116 ? -10.802 -11.406 8.578 1.00 97.62 116 LEU A O 1
ATOM 925 N N . LYS A 1 117 ? -12.489 -11.045 7.135 1.00 97.00 117 LYS A N 1
ATOM 926 C CA . LYS A 1 117 ? -13.547 -11.602 7.987 1.00 97.00 117 LYS A CA 1
ATOM 927 C C . LYS A 1 117 ? -13.424 -13.115 8.142 1.00 97.00 117 LYS A C 1
ATOM 929 O O . LYS A 1 117 ? -13.422 -13.600 9.270 1.00 97.00 117 LYS A O 1
ATOM 934 N N . GLU A 1 118 ? -13.239 -13.844 7.041 1.00 96.88 118 GLU A N 1
ATOM 935 C CA . GLU A 1 118 ? -13.049 -15.302 7.055 1.00 96.88 118 GLU A CA 1
ATOM 936 C C . GLU A 1 118 ? -11.848 -15.711 7.921 1.00 96.88 118 GLU A C 1
ATOM 938 O O . GLU A 1 118 ? -11.905 -16.686 8.669 1.00 96.88 118 GLU A O 1
ATOM 943 N N . ARG A 1 119 ? -10.785 -14.901 7.902 1.00 96.75 119 ARG A N 1
ATOM 944 C CA . ARG A 1 119 ? -9.575 -15.088 8.717 1.00 96.75 119 ARG A CA 1
ATOM 945 C C . ARG A 1 119 ? -9.725 -14.650 10.179 1.00 96.75 119 ARG A C 1
ATOM 947 O O . ARG A 1 119 ? -8.777 -14.783 10.951 1.00 96.75 119 ARG A O 1
ATOM 954 N N . GLY A 1 120 ? -10.869 -14.088 10.573 1.00 95.75 120 GLY A N 1
ATOM 955 C CA . GLY A 1 120 ? -11.099 -13.558 11.921 1.00 95.75 120 GLY A CA 1
ATOM 956 C C . GLY A 1 120 ? -10.304 -12.287 12.246 1.00 95.75 120 GLY A C 1
ATOM 957 O O . GLY A 1 120 ? -10.154 -11.938 13.415 1.00 95.75 120 GLY A O 1
ATOM 958 N N . LEU A 1 121 ? -9.792 -11.589 11.228 1.00 96.12 121 LEU A N 1
ATOM 959 C CA . LEU A 1 121 ? -9.009 -10.354 11.361 1.00 96.12 121 LEU A CA 1
ATOM 960 C C . LEU A 1 121 ? -9.878 -9.093 11.316 1.00 96.12 121 LEU A C 1
ATOM 962 O O . LEU A 1 121 ? -9.402 -7.996 11.603 1.00 96.12 121 LEU A O 1
ATOM 966 N N . PHE A 1 122 ? -11.154 -9.227 10.954 1.00 95.44 122 PHE A N 1
ATOM 967 C CA . PHE A 1 122 ? -12.104 -8.125 10.955 1.00 95.44 122 PHE A CA 1
ATOM 968 C C . PHE A 1 122 ? -13.429 -8.532 11.597 1.00 95.44 122 PHE A C 1
ATOM 970 O O . PHE A 1 122 ? -13.876 -9.671 11.497 1.00 95.44 122 PHE A O 1
ATOM 977 N N . ARG A 1 123 ? -14.075 -7.575 12.268 1.00 93.00 123 ARG A N 1
ATOM 978 C CA . ARG A 1 123 ? -15.353 -7.794 12.955 1.00 93.00 123 ARG A CA 1
ATOM 979 C C . ARG A 1 123 ? -16.500 -8.074 11.981 1.00 93.00 123 ARG A C 1
ATOM 981 O O . ARG A 1 123 ? -16.601 -7.450 10.925 1.00 93.00 123 ARG A O 1
ATOM 988 N N . GLU A 1 124 ? -17.449 -8.905 12.404 1.00 92.50 124 GLU A N 1
ATOM 989 C CA . GLU A 1 124 ? -18.676 -9.146 11.632 1.00 92.50 124 GLU A CA 1
ATOM 990 C C . GLU A 1 124 ? -19.714 -8.035 11.770 1.00 92.50 124 GLU A C 1
ATOM 992 O O . GLU A 1 124 ? -20.374 -7.662 10.799 1.00 92.50 124 GLU A O 1
ATOM 997 N N . ALA A 1 125 ? -19.818 -7.471 12.971 1.00 93.50 125 ALA A N 1
ATOM 998 C CA . ALA A 1 125 ? -20.742 -6.400 13.299 1.00 93.50 125 ALA A CA 1
ATOM 999 C C . ALA A 1 125 ? -20.106 -5.422 14.289 1.00 93.50 125 ALA A C 1
ATOM 1001 O O . ALA A 1 125 ? -19.169 -5.751 15.021 1.00 93.50 125 ALA A O 1
ATOM 1002 N N . TYR A 1 126 ? -20.636 -4.203 14.322 1.00 94.12 126 TYR A N 1
ATOM 1003 C CA . TYR A 1 126 ? -20.306 -3.231 15.356 1.00 94.12 126 TYR A CA 1
ATOM 1004 C C . TYR A 1 126 ? -20.864 -3.686 16.708 1.00 94.12 126 TYR A C 1
ATOM 1006 O O . TYR A 1 126 ? -22.029 -4.060 16.804 1.00 94.12 126 TYR A O 1
ATOM 1014 N N . GLN A 1 127 ? -20.031 -3.642 17.748 1.00 91.00 127 GLN A N 1
ATOM 1015 C CA . GLN A 1 127 ? -20.397 -4.094 19.097 1.00 91.00 127 GLN A CA 1
ATOM 1016 C C . GLN A 1 127 ? -20.762 -2.938 20.037 1.00 91.00 127 GLN A C 1
ATOM 1018 O O . GLN A 1 127 ? -21.288 -3.169 21.123 1.00 91.00 127 GLN A O 1
ATOM 1023 N N . ALA A 1 128 ? -20.502 -1.691 19.634 1.00 95.00 128 ALA A N 1
ATOM 1024 C CA . ALA A 1 128 ? -20.815 -0.510 20.422 1.00 95.00 128 ALA A CA 1
ATOM 1025 C C . ALA A 1 128 ? -21.408 0.617 19.569 1.00 95.00 128 ALA A C 1
ATOM 1027 O O . ALA A 1 128 ? -21.144 0.751 18.375 1.00 95.00 128 ALA A O 1
ATOM 1028 N N . ASN A 1 129 ? -22.139 1.507 20.237 1.00 95.75 129 ASN A N 1
ATOM 1029 C CA . ASN A 1 129 ? -22.756 2.685 19.617 1.00 95.75 129 ASN A CA 1
ATOM 1030 C C . ASN A 1 129 ? -21.847 3.926 19.651 1.00 95.75 129 ASN A C 1
ATOM 1032 O O . ASN A 1 129 ? -22.273 5.024 19.307 1.00 95.75 129 ASN A O 1
ATOM 1036 N N . THR A 1 130 ? -20.599 3.776 20.104 1.00 95.50 130 THR A N 1
ATOM 1037 C CA . THR A 1 130 ? -19.620 4.866 20.174 1.00 95.50 130 THR A CA 1
ATOM 1038 C C . THR A 1 130 ? -18.335 4.467 19.469 1.00 95.50 130 THR A C 1
ATOM 1040 O O . THR A 1 130 ? -17.959 3.294 19.453 1.00 95.50 130 THR A O 1
ATOM 1043 N N . LEU A 1 131 ? -17.620 5.454 18.923 1.00 95.38 131 LEU A N 1
ATOM 1044 C CA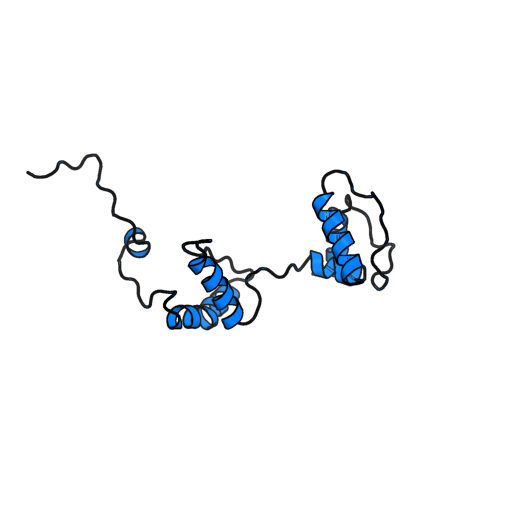 . LEU A 1 131 ? -16.306 5.226 18.321 1.00 95.38 131 LEU A CA 1
ATOM 1045 C C . LEU A 1 131 ? -15.340 4.568 19.318 1.00 95.38 131 LEU A C 1
ATOM 1047 O O . LEU A 1 131 ? -14.662 3.614 18.963 1.00 95.38 131 LEU A O 1
ATOM 1051 N N . ARG A 1 132 ? -15.331 5.027 20.578 1.00 95.81 132 ARG A N 1
ATOM 1052 C CA . ARG A 1 132 ? -14.486 4.454 21.637 1.00 95.81 132 ARG A CA 1
ATOM 1053 C C . ARG A 1 132 ? -14.773 2.974 21.855 1.00 95.81 132 ARG A C 1
ATOM 1055 O O . ARG A 1 132 ? -13.846 2.178 21.789 1.00 95.81 132 ARG A O 1
ATOM 1062 N N . GLY A 1 133 ? -16.042 2.603 22.028 1.00 95.50 133 GLY A N 1
ATOM 1063 C CA . GLY A 1 133 ? -16.409 1.200 22.217 1.00 95.50 133 GLY A CA 1
ATOM 1064 C C . GLY A 1 133 ? -16.023 0.327 21.019 1.00 95.50 133 GLY A C 1
ATOM 1065 O O . GLY A 1 133 ? -15.506 -0.767 21.198 1.00 95.50 133 GLY A O 1
ATOM 1066 N N . ASN A 1 134 ? -16.166 0.845 19.796 1.00 95.00 134 ASN A N 1
ATOM 1067 C CA . ASN A 1 134 ? -15.783 0.131 18.574 1.00 95.00 134 ASN A CA 1
ATOM 1068 C C . ASN A 1 134 ? -14.267 0.016 18.351 1.00 95.00 134 ASN A C 1
ATOM 1070 O O . ASN A 1 134 ? -13.853 -0.735 17.468 1.00 95.00 134 ASN A O 1
ATOM 1074 N N . LEU A 1 135 ? -13.467 0.757 19.120 1.00 94.06 135 LEU A N 1
ATOM 1075 C CA . LEU A 1 135 ? -12.005 0.699 19.152 1.00 94.06 135 LEU A CA 1
ATOM 1076 C C . LEU A 1 135 ? -11.474 0.027 20.433 1.00 94.06 135 LEU A C 1
ATOM 1078 O O . LEU A 1 135 ? -10.274 0.059 20.676 1.00 94.06 135 LEU A O 1
ATOM 1082 N N . GLY A 1 136 ? -12.344 -0.530 21.286 1.00 93.31 136 GLY A N 1
ATOM 1083 C CA . GLY A 1 136 ? -11.936 -1.139 22.559 1.00 93.31 136 GLY A CA 1
ATOM 1084 C C . GLY A 1 136 ? -11.444 -0.138 23.615 1.00 93.31 136 GLY A C 1
ATOM 1085 O O . GLY A 1 136 ? -10.759 -0.521 24.558 1.00 93.31 136 GLY A O 1
ATOM 1086 N N . LEU A 1 137 ? -11.777 1.148 23.473 1.00 95.50 137 LEU A N 1
ATOM 1087 C CA . LEU A 1 137 ? -11.334 2.208 24.376 1.00 95.50 137 LEU A CA 1
ATOM 1088 C C . LEU A 1 137 ? -12.372 2.486 25.476 1.00 95.50 137 LEU A C 1
ATOM 1090 O O . LEU A 1 137 ? -13.568 2.586 25.179 1.00 95.50 137 LEU A O 1
ATOM 1094 N N . PRO A 1 138 ? -11.941 2.719 26.731 1.00 94.00 138 PRO A N 1
ATOM 1095 C CA . PRO A 1 138 ? -12.847 3.089 27.809 1.00 94.00 138 PRO A CA 1
ATOM 1096 C C . PRO A 1 138 ? -13.449 4.483 27.590 1.00 94.00 138 PRO A C 1
ATOM 1098 O O . PRO A 1 138 ? -12.841 5.375 26.982 1.00 94.00 138 PRO A O 1
ATOM 1101 N N . ILE A 1 139 ? -14.656 4.686 28.123 1.00 91.50 139 ILE A N 1
ATOM 1102 C CA . ILE A 1 139 ? -15.273 6.011 28.213 1.00 91.50 139 ILE A CA 1
ATOM 1103 C C . ILE A 1 139 ? -14.574 6.760 29.356 1.00 91.50 139 ILE A C 1
ATOM 1105 O O . ILE A 1 139 ? -14.605 6.277 30.488 1.00 91.50 139 ILE A O 1
ATOM 1109 N N . PRO A 1 140 ? -13.930 7.913 29.096 1.00 91.31 140 PRO A N 1
ATOM 1110 C CA . PRO A 1 140 ? -13.261 8.659 30.152 1.00 91.31 140 PRO A CA 1
ATOM 1111 C C . PRO A 1 140 ? -14.292 9.193 31.147 1.00 91.31 140 PRO A C 1
ATOM 1113 O O . PRO A 1 140 ? -15.296 9.789 30.748 1.00 91.31 140 PRO A O 1
ATOM 1116 N N . SER A 1 141 ? -14.027 9.008 32.439 1.00 90.62 141 SER A N 1
ATOM 1117 C CA . SER A 1 141 ? -14.820 9.637 33.489 1.00 90.62 141 SER A CA 1
ATOM 1118 C C . SER A 1 141 ? -14.661 11.156 33.418 1.00 90.62 141 SER A C 1
ATOM 1120 O O . SER A 1 141 ? -13.588 11.696 33.122 1.00 90.62 141 SER A O 1
ATOM 1122 N N . ASN A 1 142 ? -15.756 11.874 33.662 1.00 92.31 142 ASN A N 1
ATOM 1123 C CA . ASN A 1 142 ? -15.683 13.319 33.786 1.00 92.31 142 ASN A CA 1
ATOM 1124 C C . ASN A 1 142 ? -14.890 13.648 35.058 1.00 92.31 142 ASN A C 1
ATOM 1126 O O . ASN A 1 142 ? -15.266 13.244 36.149 1.00 92.31 142 ASN A O 1
ATOM 1130 N N . ARG A 1 143 ? -13.817 14.433 34.946 1.00 93.12 143 ARG A N 1
ATOM 1131 C CA . ARG A 1 143 ? -12.985 14.817 36.101 1.00 93.12 143 ARG A CA 1
ATOM 1132 C C . ARG A 1 143 ? -13.736 15.568 37.214 1.00 93.12 143 ARG A C 1
ATOM 1134 O O . ARG A 1 143 ? -13.183 15.747 38.291 1.00 93.12 143 ARG A O 1
ATOM 1141 N N . TYR A 1 144 ? -14.950 16.047 36.942 1.00 93.00 144 TYR A N 1
ATOM 1142 C CA . TYR A 1 144 ? -15.792 16.784 37.886 1.00 93.00 144 TYR A CA 1
ATOM 1143 C C . TYR A 1 144 ? -17.006 15.988 38.389 1.00 93.00 144 TYR A C 1
ATOM 1145 O O . TYR A 1 144 ? -17.782 16.525 39.181 1.00 93.00 144 TYR A O 1
ATOM 1153 N N . SER A 1 145 ? -17.222 14.744 37.940 1.00 87.62 145 SER A N 1
ATOM 1154 C CA . SER A 1 145 ? -18.289 13.915 38.510 1.00 87.62 145 SER A CA 1
ATOM 1155 C C . SER A 1 145 ? -17.896 13.490 39.922 1.00 87.62 145 SER A C 1
ATOM 1157 O O . SER A 1 145 ? -16.871 12.838 40.099 1.00 87.62 145 SER A O 1
ATOM 1159 N N . LYS A 1 146 ? -18.700 13.867 40.922 1.00 79.44 146 LYS A N 1
ATOM 1160 C CA . LYS A 1 146 ? -18.587 13.316 42.277 1.00 79.44 146 LYS A CA 1
ATOM 1161 C C . LYS A 1 146 ? -19.053 11.861 42.235 1.00 79.44 146 LYS A C 1
ATOM 1163 O O . LYS A 1 146 ? -20.116 11.597 41.673 1.00 79.44 146 LYS A O 1
ATOM 1168 N N . GLU A 1 147 ? -18.270 10.942 42.793 1.00 70.81 147 GLU A N 1
ATOM 1169 C CA . GLU A 1 147 ? -18.757 9.590 43.076 1.00 70.81 147 GLU A CA 1
ATOM 1170 C C . GLU A 1 147 ? -19.948 9.729 44.032 1.00 70.81 147 GLU A C 1
ATOM 1172 O O . GLU A 1 147 ? -19.862 10.421 45.047 1.00 70.81 147 GLU A O 1
ATOM 1177 N N . LEU A 1 148 ? -21.098 9.190 43.634 1.00 65.19 148 LEU A N 1
ATOM 1178 C CA . LEU A 1 148 ? -22.238 9.064 44.532 1.00 65.19 148 LEU A CA 1
ATOM 1179 C C . LEU A 1 148 ? -21.880 7.939 45.510 1.00 65.19 148 LEU A C 1
ATOM 1181 O O . LEU A 1 148 ? -21.811 6.787 45.084 1.00 65.19 148 LEU A O 1
ATOM 1185 N N . GLU A 1 149 ? -21.577 8.306 46.758 1.00 49.84 149 GLU A N 1
ATOM 1186 C CA . GLU A 1 149 ? -21.466 7.379 47.897 1.00 49.84 149 GLU A CA 1
ATOM 1187 C C . GLU A 1 149 ? -22.790 6.648 48.166 1.00 49.84 149 GLU A C 1
ATOM 1189 O O . GLU A 1 149 ? -23.865 7.284 48.026 1.00 49.84 149 GLU A O 1
#

Secondary structure (DSSP, 8-state):
--HHHHHHHHHHHTTS---TTS-TTSBPP--TTTTTTT-HHHHHHHHHHHHHTT-BHHHHHHHHHS---SS-S-HHHHHHHHHHHHHTTS-S------SSTTHHHHHIIIIIHHHHHHTTSS-SS---SSHHHHTTPPPPPPTTPPP--